Protein AF-C1DB82-F1 (afdb_monomer_lite)

Organism: Laribacter hongkongensis (strain HLHK9) (NCBI:txid557598)

Sequence (74 aa):
MYQRFGVMQDYFAGRPVSPSDLGRYNVTGKEEDRHVFKVPSLRNIAVTAPYFHDASAGTLEEAVARHGELPAWP

Foldseek 3Di:
DKDAPQPPHPPCPPDDDDPLQQACCVVVVDPVSGRIHDDDDCVVVQPDADDDSVNPRGHPVSVCVVRDPPPDDD

pLDDT: mean 88.74, std 14.35, range [34.56, 98.19]

InterPro domains:
  IPR036909 Cytochrome c-like domain superfamily [G3DSA:1.10.760.10] (1-69)
  IPR036909 Cytochrome c-like domain superfamily [SSF46626] (2-71)
  IPR051395 Cytochrome c-dependent Peroxidase and MauG [PTHR30600] (4-70)

Radius of gyration: 13.24 Å; chains: 1; bounding box: 41×29×31 Å

Secondary structure (DSSP, 8-state):
-EEES-SSS-TTTTSPPPGGGGBTHHHH--GGGTTEEE----TTGGGSPSBSTT--BSSHHHHHHHH-------

Structure (mmCIF, N/CA/C/O backbone):
data_AF-C1DB82-F1
#
_entry.id   AF-C1DB82-F1
#
loop_
_atom_site.group_PDB
_atom_site.id
_atom_site.type_symbol
_atom_site.label_atom_id
_atom_site.label_alt_id
_atom_site.label_comp_id
_atom_site.label_asym_id
_atom_site.label_entity_id
_atom_site.label_seq_id
_atom_site.pdbx_PDB_ins_code
_atom_site.Cartn_x
_atom_site.Cartn_y
_atom_site.Cartn_z
_atom_site.occupancy
_atom_site.B_iso_or_equiv
_atom_site.auth_seq_id
_atom_site.auth_comp_id
_atom_site.auth_asym_id
_atom_site.auth_atom_id
_atom_site.pdbx_PDB_model_num
ATOM 1 N N . MET A 1 1 ? -1.155 -12.516 6.605 1.00 91.06 1 MET A N 1
ATOM 2 C CA . MET A 1 1 ? -0.498 -11.733 7.672 1.00 91.06 1 MET A CA 1
ATOM 3 C C . MET A 1 1 ? -0.759 -10.255 7.422 1.00 91.06 1 MET A C 1
ATOM 5 O O . MET A 1 1 ? -0.845 -9.863 6.261 1.00 91.06 1 MET A O 1
ATOM 9 N N . TYR A 1 2 ? -0.920 -9.473 8.486 1.00 95.44 2 TYR A N 1
ATOM 10 C CA . TYR A 1 2 ? -1.000 -8.014 8.433 1.00 95.44 2 TYR A CA 1
ATOM 11 C C . TYR A 1 2 ? 0.211 -7.437 9.157 1.00 95.44 2 TYR A C 1
ATOM 13 O O . TYR A 1 2 ? 0.639 -8.026 10.147 1.00 95.44 2 TYR A O 1
ATOM 21 N N . GLN A 1 3 ? 0.755 -6.333 8.659 1.00 94.00 3 GLN A N 1
ATOM 22 C CA . GLN A 1 3 ? 1.907 -5.662 9.252 1.00 94.00 3 GLN A CA 1
ATOM 23 C C . GLN A 1 3 ? 1.708 -4.153 9.236 1.00 94.00 3 GLN A C 1
ATOM 25 O O . GLN A 1 3 ? 1.059 -3.616 8.336 1.00 94.00 3 GLN A O 1
ATOM 30 N N . ARG A 1 4 ? 2.266 -3.480 10.244 1.00 92.31 4 ARG A N 1
ATOM 31 C CA . ARG A 1 4 ? 2.359 -2.021 10.255 1.00 92.31 4 ARG A CA 1
ATOM 32 C C . ARG A 1 4 ? 3.377 -1.596 9.201 1.00 92.31 4 ARG A C 1
ATOM 34 O O . ARG A 1 4 ? 4.454 -2.180 9.111 1.00 92.31 4 ARG A O 1
ATOM 41 N N . PHE A 1 5 ? 3.018 -0.610 8.395 1.00 89.25 5 PHE A N 1
ATOM 42 C CA . PHE A 1 5 ? 3.899 -0.039 7.385 1.00 89.25 5 PHE A CA 1
ATOM 43 C C . PHE A 1 5 ? 4.673 1.152 7.964 1.00 89.25 5 PHE A C 1
ATOM 45 O O . PHE A 1 5 ? 4.163 1.827 8.856 1.00 89.25 5 PHE A O 1
ATOM 52 N N . GLY A 1 6 ? 5.902 1.386 7.493 1.00 84.44 6 GLY A N 1
ATOM 53 C CA . GLY A 1 6 ? 6.749 2.476 7.996 1.00 84.44 6 GLY A CA 1
ATOM 54 C C . GLY A 1 6 ? 7.289 2.277 9.422 1.00 84.44 6 GLY A C 1
ATOM 55 O O . GLY A 1 6 ? 7.413 3.233 1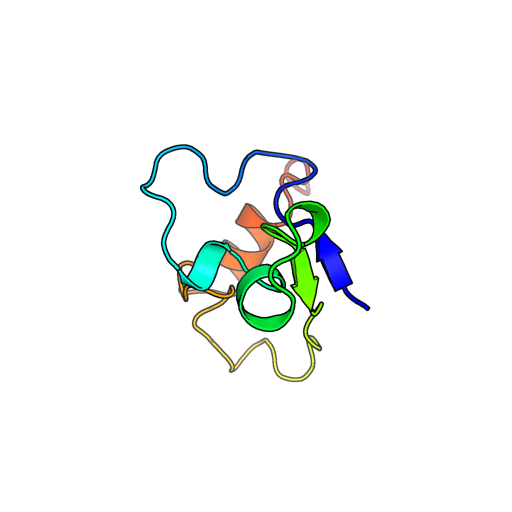0.175 1.00 84.44 6 GLY A O 1
ATOM 56 N N . VAL A 1 7 ? 7.581 1.035 9.836 1.00 83.44 7 VAL A N 1
ATOM 57 C CA . VAL A 1 7 ? 8.141 0.757 11.181 1.00 83.44 7 VAL A CA 1
ATOM 58 C C . VAL A 1 7 ? 9.588 1.249 11.315 1.00 83.44 7 VAL A C 1
ATOM 60 O O . VAL A 1 7 ? 9.976 1.699 12.387 1.00 83.44 7 VAL A O 1
ATOM 63 N N . MET A 1 8 ? 10.378 1.163 10.239 1.00 80.19 8 MET A N 1
ATOM 64 C CA . MET A 1 8 ? 11.787 1.587 10.232 1.00 80.19 8 MET A CA 1
ATOM 65 C C . MET A 1 8 ? 11.957 3.083 9.934 1.00 80.19 8 MET A C 1
ATOM 67 O O . MET A 1 8 ? 12.863 3.714 10.466 1.00 80.19 8 MET A O 1
ATOM 71 N N . GLN A 1 9 ? 11.078 3.649 9.105 1.00 79.38 9 GLN A N 1
ATOM 72 C CA . GLN A 1 9 ? 11.083 5.051 8.690 1.00 79.38 9 GLN A CA 1
ATOM 73 C C . GLN A 1 9 ? 9.639 5.506 8.467 1.00 79.38 9 GLN A C 1
ATOM 75 O O . GLN A 1 9 ? 8.810 4.716 8.006 1.00 79.38 9 GLN A O 1
ATOM 80 N N . ASP A 1 10 ? 9.341 6.770 8.777 1.00 83.06 10 ASP A N 1
ATOM 81 C CA . ASP A 1 10 ? 8.005 7.332 8.583 1.00 83.06 10 ASP A CA 1
ATOM 82 C C . ASP A 1 10 ? 7.694 7.511 7.091 1.00 83.06 10 ASP A C 1
ATOM 84 O O . ASP A 1 10 ? 8.023 8.520 6.472 1.00 83.06 10 ASP A O 1
ATOM 88 N N . TYR A 1 11 ? 7.042 6.502 6.517 1.00 83.62 11 TYR A N 1
ATOM 89 C CA . TYR A 1 11 ? 6.617 6.490 5.120 1.00 83.62 11 TYR A CA 1
ATOM 90 C C . TYR A 1 11 ? 5.575 7.573 4.793 1.00 83.62 11 TYR A C 1
ATOM 92 O O . TYR A 1 11 ? 5.448 7.985 3.641 1.00 83.62 11 TYR A O 1
ATOM 100 N N . PHE A 1 12 ? 4.803 8.017 5.786 1.00 86.19 12 PHE A N 1
ATOM 101 C CA . PHE A 1 12 ? 3.728 8.989 5.590 1.00 86.19 12 PHE A CA 1
ATOM 102 C C . PHE A 1 12 ? 4.206 10.429 5.814 1.00 86.19 12 PHE A C 1
ATOM 104 O O . PHE A 1 12 ? 3.465 11.371 5.526 1.00 86.19 12 PHE A O 1
ATOM 111 N N . ALA A 1 13 ? 5.443 10.616 6.286 1.00 84.44 13 ALA A N 1
ATOM 112 C CA . ALA A 1 13 ? 6.047 11.928 6.435 1.00 84.44 13 ALA A CA 1
ATOM 113 C C . ALA A 1 13 ? 6.167 12.651 5.084 1.00 84.44 13 ALA A C 1
ATOM 115 O O . ALA A 1 13 ? 6.447 12.063 4.042 1.00 84.44 13 ALA A O 1
ATOM 116 N N . GLY A 1 14 ? 5.985 13.972 5.106 1.00 81.88 14 GLY A N 1
ATOM 117 C CA . GLY A 1 14 ? 6.233 14.822 3.938 1.00 81.88 14 GLY A CA 1
ATOM 118 C C . GLY A 1 14 ? 5.111 14.860 2.896 1.00 81.88 14 GLY A C 1
ATOM 119 O O . GLY A 1 14 ? 5.252 15.577 1.906 1.00 81.88 14 GLY A O 1
ATOM 120 N N . A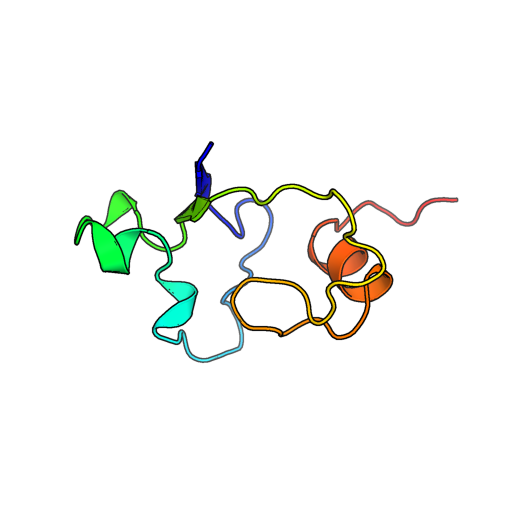RG A 1 15 ? 3.977 14.175 3.114 1.00 86.31 15 ARG A N 1
ATOM 121 C CA . ARG A 1 15 ? 2.760 14.348 2.304 1.00 86.31 15 ARG A CA 1
ATOM 122 C C . ARG A 1 15 ? 1.478 14.261 3.142 1.00 86.31 15 ARG A C 1
ATOM 124 O O . ARG A 1 15 ? 1.490 13.652 4.207 1.00 86.31 15 ARG A O 1
ATOM 131 N N . PRO A 1 16 ? 0.352 14.842 2.685 1.00 89.69 16 PRO A N 1
ATOM 132 C CA . PRO A 1 16 ? -0.935 14.631 3.338 1.00 89.69 16 PRO A CA 1
ATOM 133 C C . PRO A 1 16 ? -1.305 13.143 3.364 1.00 89.69 16 PRO A C 1
ATOM 135 O O . PRO A 1 16 ? -1.189 12.450 2.348 1.00 89.69 16 PRO A O 1
ATOM 138 N N . VAL A 1 17 ? -1.774 12.672 4.521 1.00 91.81 17 VAL A N 1
ATOM 139 C CA . VAL A 1 17 ? -2.321 11.321 4.686 1.00 91.81 17 VAL A CA 1
ATOM 140 C C . VAL A 1 17 ? -3.642 11.242 3.928 1.00 91.81 17 VAL A C 1
ATOM 142 O O . VAL A 1 17 ? -4.557 12.033 4.167 1.00 91.81 17 VAL A O 1
ATOM 145 N N . SER A 1 18 ? -3.744 10.290 3.010 1.00 93.69 18 SER A N 1
ATOM 146 C CA . SER A 1 18 ? -4.955 10.032 2.241 1.00 93.69 18 SER A CA 1
ATOM 147 C C . SER A 1 18 ? -5.767 8.886 2.867 1.00 93.69 18 SER A C 1
ATOM 149 O O . SER A 1 18 ? -5.249 8.119 3.684 1.00 93.69 18 SER A O 1
ATOM 151 N N . PRO A 1 19 ? -7.037 8.689 2.471 1.00 94.31 19 PRO A N 1
ATOM 152 C CA . PRO A 1 19 ? -7.820 7.551 2.948 1.00 94.31 19 PRO A CA 1
ATOM 153 C C . PRO A 1 19 ? -7.164 6.188 2.679 1.00 94.31 19 PRO A C 1
ATOM 155 O O . PRO A 1 19 ? -7.326 5.275 3.486 1.00 94.31 19 PRO A O 1
ATOM 158 N N . SER A 1 20 ? -6.396 6.026 1.592 1.00 93.50 20 SER A N 1
ATOM 159 C CA . SER A 1 20 ? -5.712 4.756 1.300 1.00 93.50 20 SER A CA 1
ATOM 160 C C . SER A 1 20 ? -4.604 4.439 2.307 1.00 93.50 20 SER A C 1
ATOM 162 O O . SER A 1 20 ? -4.317 3.268 2.544 1.00 93.50 20 SER A O 1
ATOM 164 N N . ASP A 1 21 ? -4.031 5.458 2.949 1.00 95.44 21 ASP A N 1
ATOM 165 C CA . ASP A 1 21 ? -2.960 5.307 3.937 1.00 95.44 21 ASP A CA 1
ATOM 166 C C . ASP A 1 21 ? -3.452 4.747 5.275 1.00 95.44 21 ASP A C 1
ATOM 168 O O . ASP A 1 21 ? -2.664 4.201 6.048 1.00 95.44 21 ASP A O 1
ATOM 172 N N . LEU A 1 22 ? -4.756 4.839 5.555 1.00 95.88 22 LEU A N 1
ATOM 173 C CA . LEU A 1 22 ? -5.340 4.336 6.800 1.00 95.88 22 LEU A CA 1
ATOM 174 C C . LEU A 1 22 ? -5.327 2.800 6.870 1.00 95.88 22 LEU A C 1
ATOM 176 O O . LEU A 1 22 ? -5.335 2.232 7.964 1.00 95.88 22 LEU A O 1
ATOM 180 N N . GLY A 1 23 ? -5.245 2.119 5.723 1.00 96.38 23 GLY A N 1
ATOM 181 C CA . GLY A 1 23 ? -5.095 0.669 5.651 1.00 96.38 23 GLY A CA 1
ATOM 182 C C . GLY A 1 23 ? -6.266 -0.079 6.292 1.00 96.38 23 GLY A C 1
ATOM 183 O O . GLY A 1 23 ? -7.434 0.177 5.998 1.00 96.38 23 GLY A O 1
ATOM 184 N N . ARG A 1 24 ? -5.955 -1.035 7.170 1.00 97.75 24 ARG A N 1
ATOM 185 C CA . ARG A 1 24 ? -6.925 -1.913 7.840 1.00 97.75 24 ARG A CA 1
ATOM 186 C C . ARG A 1 24 ? -7.949 -1.149 8.683 1.00 97.75 24 ARG A C 1
ATOM 188 O O . ARG A 1 24 ? -9.076 -1.630 8.800 1.00 97.75 24 ARG A O 1
ATOM 195 N N . TYR A 1 25 ? -7.604 0.039 9.180 1.00 98.12 25 TYR A N 1
ATOM 196 C CA . TYR A 1 25 ? -8.536 0.931 9.876 1.00 98.12 25 TYR A CA 1
ATOM 197 C C . TYR A 1 25 ? -9.825 1.176 9.082 1.00 98.12 25 TYR A C 1
ATOM 199 O O . TYR A 1 25 ? -10.906 1.154 9.660 1.00 98.12 25 TYR A O 1
ATOM 207 N N . ASN A 1 26 ? -9.739 1.312 7.754 1.00 97.38 26 ASN A N 1
ATOM 208 C CA . ASN A 1 26 ? -10.915 1.544 6.906 1.00 97.38 26 ASN A CA 1
ATOM 209 C C . ASN A 1 26 ? -11.947 0.408 6.965 1.00 97.38 26 ASN A C 1
ATOM 211 O O . ASN A 1 26 ? -13.093 0.598 6.574 1.00 97.38 26 ASN A O 1
ATOM 215 N N . VAL A 1 27 ? -11.540 -0.777 7.427 1.00 97.62 27 VAL A N 1
ATOM 216 C CA . VAL A 1 27 ? -12.412 -1.944 7.594 1.00 97.62 27 VAL A CA 1
ATOM 217 C C . VAL A 1 27 ? -12.830 -2.120 9.053 1.00 97.62 27 VAL A C 1
ATOM 219 O O . VAL A 1 27 ? -13.959 -2.521 9.319 1.00 97.62 27 VAL A O 1
ATOM 222 N N . THR A 1 28 ? -11.926 -1.875 10.004 1.00 98.12 28 THR A N 1
ATOM 223 C CA . THR A 1 28 ? -12.143 -2.234 11.415 1.00 98.12 28 THR A CA 1
ATOM 224 C C . THR A 1 28 ? -12.587 -1.073 12.298 1.00 98.12 28 THR A C 1
ATOM 226 O O . THR A 1 28 ? -13.170 -1.322 13.351 1.00 98.12 28 THR A O 1
ATOM 229 N N . GLY A 1 29 ? -12.283 0.170 11.917 1.00 97.88 29 GLY A N 1
ATOM 230 C CA . GLY A 1 29 ? -12.497 1.372 12.726 1.00 97.88 29 GLY A CA 1
ATOM 231 C C . GLY A 1 29 ? -11.641 1.452 13.997 1.00 97.88 29 GLY A C 1
ATOM 232 O O . GLY A 1 29 ? -11.878 2.319 14.834 1.00 97.88 29 GLY A O 1
ATOM 233 N N . LYS A 1 30 ? -10.669 0.550 14.184 1.00 98.19 30 LYS A N 1
ATOM 234 C CA . LYS A 1 30 ? -9.828 0.500 15.389 1.00 98.19 30 LYS A CA 1
ATOM 235 C C . LYS A 1 30 ? -8.543 1.276 15.189 1.00 98.19 30 LYS A C 1
ATOM 237 O O . LYS A 1 30 ? -7.788 0.980 14.269 1.00 98.19 30 LYS A O 1
ATOM 242 N N . GLU A 1 31 ? -8.235 2.194 16.095 1.00 96.75 31 GLU A N 1
ATOM 243 C CA . GLU A 1 31 ? -7.077 3.079 15.934 1.00 96.75 31 GLU A CA 1
ATOM 244 C C . GLU A 1 31 ? -5.727 2.356 15.886 1.00 96.75 31 GLU A C 1
ATOM 246 O O . GLU A 1 31 ? -4.809 2.795 15.191 1.00 96.75 31 GLU A O 1
ATOM 251 N N . GLU A 1 32 ? -5.618 1.203 16.547 1.00 96.12 32 GLU A N 1
ATOM 252 C CA . GLU A 1 32 ? -4.450 0.323 16.461 1.00 96.12 32 GLU A CA 1
ATOM 253 C C . GLU A 1 32 ? -4.206 -0.257 15.054 1.00 96.12 32 GLU A C 1
ATOM 255 O O . GLU A 1 32 ? -3.069 -0.595 14.728 1.00 96.12 32 GLU A O 1
ATOM 260 N N . ASP A 1 33 ? -5.230 -0.309 14.197 1.00 97.38 33 ASP A N 1
ATOM 261 C CA . ASP A 1 33 ? -5.152 -0.807 12.819 1.00 97.38 33 ASP A CA 1
ATOM 262 C C . ASP A 1 33 ? -4.790 0.290 11.795 1.00 97.38 33 ASP A C 1
ATOM 264 O O . ASP A 1 33 ? -4.680 0.000 10.597 1.00 97.38 33 ASP A O 1
ATOM 268 N N . ARG A 1 34 ? -4.573 1.546 12.225 1.00 95.56 34 ARG A N 1
ATOM 269 C CA . ARG A 1 34 ? -4.082 2.604 11.326 1.00 95.56 34 ARG A CA 1
ATOM 270 C C . ARG A 1 34 ? -2.706 2.251 10.775 1.00 95.56 34 ARG A C 1
ATOM 272 O O . ARG A 1 34 ? -1.807 1.863 11.528 1.00 95.56 34 ARG A O 1
ATOM 279 N N . HIS A 1 35 ? -2.554 2.420 9.461 1.00 94.88 35 HIS A N 1
ATOM 280 C CA . HIS A 1 35 ? -1.333 2.123 8.703 1.00 94.88 35 HIS A CA 1
ATOM 281 C C . HIS A 1 35 ? -0.917 0.643 8.738 1.00 94.88 35 HIS A C 1
ATOM 283 O O . HIS A 1 35 ? 0.239 0.295 8.484 1.00 94.88 35 HIS A O 1
ATOM 289 N N . VAL A 1 36 ? -1.856 -0.251 9.059 1.00 96.69 36 VAL A N 1
ATOM 290 C CA . VAL A 1 36 ? -1.656 -1.700 9.006 1.00 96.69 36 VAL A CA 1
ATOM 291 C C . VAL A 1 36 ? -2.193 -2.229 7.683 1.00 96.69 36 VAL A C 1
ATOM 293 O O . VAL A 1 36 ? -3.356 -2.021 7.346 1.00 96.69 36 VAL A O 1
ATOM 296 N N . PHE A 1 37 ? -1.372 -2.968 6.943 1.00 96.50 37 PHE A N 1
ATOM 297 C CA . PHE A 1 37 ? -1.721 -3.487 5.622 1.00 96.50 37 PHE A CA 1
ATOM 298 C C . PHE A 1 37 ? -1.564 -4.997 5.562 1.00 96.50 37 PHE A C 1
ATOM 300 O O . PHE A 1 37 ? -0.776 -5.607 6.290 1.00 96.50 37 PHE A O 1
ATOM 307 N N . LYS A 1 38 ? -2.337 -5.623 4.675 1.00 96.38 38 LYS A N 1
ATOM 308 C CA . LYS A 1 38 ? -2.120 -7.023 4.322 1.00 96.38 38 LYS A CA 1
ATOM 309 C C . LYS A 1 38 ? -0.810 -7.108 3.546 1.00 96.38 38 LYS A C 1
ATOM 311 O O . LYS A 1 38 ? -0.664 -6.408 2.552 1.00 96.38 38 LYS A O 1
ATOM 316 N N . VAL A 1 39 ? 0.092 -7.998 3.954 1.00 94.50 39 VAL A N 1
ATOM 317 C CA . VAL A 1 39 ? 1.305 -8.283 3.175 1.00 94.50 39 VAL A CA 1
ATOM 318 C C . VAL A 1 39 ? 0.880 -8.996 1.881 1.00 94.50 39 VAL A C 1
ATOM 320 O O . VAL A 1 39 ? 0.309 -10.094 1.976 1.00 94.50 39 VAL A O 1
ATOM 323 N N . PRO A 1 40 ? 1.061 -8.387 0.692 1.00 94.00 40 PRO A N 1
ATOM 324 C CA . PRO A 1 40 ? 0.658 -8.998 -0.567 1.00 94.00 40 PRO A CA 1
ATOM 325 C C . PRO A 1 40 ? 1.595 -10.154 -0.941 1.00 94.00 40 PRO A C 1
ATOM 327 O O . PRO A 1 40 ? 2.720 -10.258 -0.455 1.00 94.00 40 PRO A O 1
ATOM 330 N N . SER A 1 41 ? 1.132 -11.041 -1.823 1.00 95.88 41 SER A N 1
ATOM 331 C CA . SER A 1 41 ? 2.028 -12.009 -2.460 1.00 95.88 41 SER A CA 1
ATOM 332 C C . SER A 1 41 ? 2.928 -11.289 -3.461 1.00 95.88 41 SER A C 1
ATOM 334 O O . SER A 1 41 ? 2.460 -10.401 -4.164 1.00 95.88 41 SER A O 1
ATOM 336 N N . LEU A 1 42 ? 4.184 -11.722 -3.576 1.00 96.06 42 LEU A N 1
ATOM 337 C CA . LEU A 1 42 ? 5.114 -11.227 -4.598 1.00 96.06 42 LEU A CA 1
ATOM 338 C C . LEU A 1 42 ? 5.095 -12.064 -5.890 1.00 96.06 42 LEU A C 1
ATOM 340 O O . LEU A 1 42 ? 5.922 -11.866 -6.778 1.00 96.06 42 LEU A O 1
ATOM 344 N N . ARG A 1 43 ? 4.172 -13.026 -6.028 1.00 97.56 43 ARG A N 1
ATOM 345 C CA . ARG A 1 43 ? 4.011 -13.752 -7.297 1.00 97.56 43 ARG A CA 1
ATOM 346 C C . ARG A 1 43 ? 3.611 -12.764 -8.395 1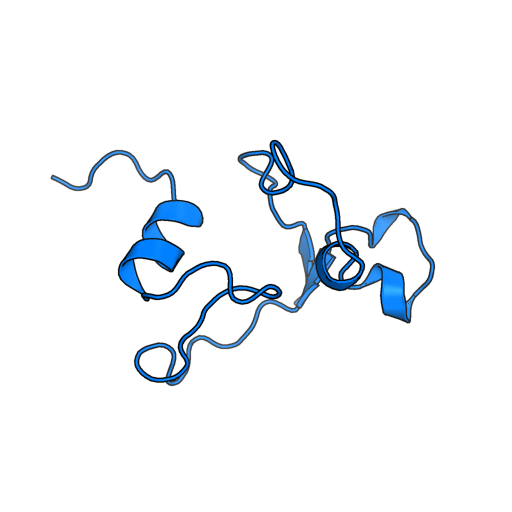.00 97.56 43 ARG A C 1
ATOM 348 O O . ARG A 1 43 ? 2.674 -11.998 -8.207 1.00 97.56 43 ARG A O 1
ATOM 355 N N . ASN A 1 44 ? 4.310 -12.823 -9.529 1.00 97.56 44 ASN A N 1
ATOM 356 C CA . ASN A 1 44 ? 4.152 -11.927 -10.682 1.00 97.56 44 ASN A CA 1
ATOM 357 C C . ASN A 1 44 ? 4.501 -10.450 -10.425 1.00 97.56 44 ASN A C 1
ATOM 359 O O . ASN A 1 44 ? 4.163 -9.609 -11.248 1.00 97.56 44 ASN A O 1
ATOM 363 N N . ILE A 1 45 ? 5.223 -10.126 -9.345 1.00 96.81 45 ILE A N 1
ATOM 364 C CA . ILE A 1 45 ? 5.524 -8.731 -8.978 1.00 96.81 45 ILE A CA 1
ATOM 365 C C . ILE A 1 45 ? 6.224 -7.936 -10.097 1.00 96.81 45 ILE A C 1
ATOM 367 O O . ILE A 1 45 ? 6.007 -6.738 -10.243 1.00 96.81 45 ILE A O 1
ATOM 371 N N . ALA A 1 46 ? 7.005 -8.598 -10.954 1.00 97.06 46 ALA A N 1
ATOM 372 C CA . ALA A 1 46 ? 7.682 -7.961 -12.086 1.00 97.06 46 ALA A CA 1
ATOM 373 C C . ALA A 1 46 ? 6.728 -7.358 -13.142 1.00 97.06 46 ALA A C 1
ATOM 375 O O . ALA A 1 46 ? 7.169 -6.564 -13.963 1.00 97.06 46 ALA A O 1
ATOM 376 N N . VAL A 1 47 ? 5.439 -7.725 -13.142 1.00 97.25 47 VAL A N 1
ATOM 377 C CA . VAL A 1 47 ? 4.449 -7.293 -14.150 1.00 97.25 47 VAL A CA 1
ATOM 378 C C . VAL A 1 47 ? 3.180 -6.687 -13.536 1.00 97.25 47 VAL A C 1
ATOM 380 O O . VAL A 1 47 ? 2.137 -6.644 -14.182 1.00 97.25 47 VAL A O 1
ATOM 383 N N . THR A 1 48 ? 3.242 -6.229 -12.282 1.00 97.62 48 THR A N 1
ATOM 384 C CA . THR A 1 48 ? 2.089 -5.660 -11.555 1.00 97.62 48 THR A CA 1
ATOM 385 C C . THR A 1 48 ? 2.332 -4.231 -11.079 1.00 97.62 48 THR A C 1
ATOM 387 O O . THR A 1 48 ? 1.780 -3.828 -10.059 1.00 97.62 48 THR A O 1
ATOM 390 N N . ALA A 1 49 ? 3.190 -3.483 -11.771 1.00 96.50 49 ALA A N 1
ATOM 391 C CA . ALA A 1 49 ? 3.348 -2.055 -11.521 1.00 96.50 49 ALA A CA 1
ATOM 392 C C . ALA A 1 49 ? 2.015 -1.306 -11.759 1.00 96.50 49 ALA A C 1
ATOM 394 O O . ALA A 1 49 ? 1.211 -1.747 -12.590 1.00 96.50 49 ALA A O 1
ATOM 395 N N . PRO A 1 50 ? 1.783 -0.157 -11.099 1.00 96.88 50 PRO A N 1
ATOM 396 C CA . PRO A 1 50 ? 2.625 0.466 -10.068 1.00 96.88 50 PRO A CA 1
ATOM 397 C C . PRO A 1 50 ? 2.517 -0.226 -8.693 1.00 96.88 50 PRO A C 1
ATOM 399 O O . PRO A 1 50 ? 1.598 -1.000 -8.437 1.00 96.88 50 PRO A O 1
ATOM 402 N N . TYR A 1 51 ? 3.473 0.049 -7.806 1.00 95.31 51 TYR A N 1
ATOM 403 C CA . TYR A 1 51 ? 3.653 -0.626 -6.514 1.00 95.31 51 TYR A CA 1
ATOM 404 C C . TYR A 1 51 ? 3.173 0.216 -5.318 1.00 95.31 51 TYR A C 1
ATOM 406 O O . TYR A 1 51 ? 2.973 1.424 -5.434 1.00 95.31 51 TYR A O 1
ATOM 414 N N . PHE A 1 52 ? 3.051 -0.439 -4.153 1.00 94.38 52 PHE A N 1
ATOM 415 C CA . PHE A 1 52 ? 2.429 0.055 -2.907 1.00 94.38 52 PHE A CA 1
ATOM 416 C C . PHE A 1 52 ? 0.905 0.240 -2.981 1.00 94.38 52 PHE A C 1
ATOM 418 O O . PHE A 1 52 ? 0.278 0.025 -4.015 1.00 94.38 52 PHE A O 1
ATOM 425 N N . HIS A 1 53 ? 0.281 0.550 -1.840 1.00 94.50 53 HIS A N 1
ATOM 426 C CA . HIS A 1 53 ? -1.177 0.708 -1.724 1.00 94.50 53 HIS A CA 1
ATOM 427 C C . HIS A 1 53 ? -1.698 1.987 -2.387 1.00 94.50 53 HIS A C 1
ATOM 429 O O . HIS A 1 53 ? -2.898 2.103 -2.621 1.00 94.50 53 HIS A O 1
ATOM 435 N N . ASP A 1 54 ? -0.806 2.932 -2.667 1.00 93.69 54 ASP A N 1
ATOM 436 C CA . ASP A 1 54 ? -1.090 4.248 -3.232 1.00 93.69 54 ASP A CA 1
ATOM 437 C C . ASP A 1 54 ? -0.498 4.440 -4.639 1.00 93.69 54 ASP A C 1
ATOM 439 O O . ASP A 1 54 ? -0.523 5.555 -5.156 1.00 93.69 54 ASP A O 1
ATOM 443 N N . ALA A 1 55 ? 0.029 3.375 -5.260 1.00 94.00 55 ALA A N 1
ATOM 444 C CA . ALA A 1 55 ? 0.681 3.417 -6.572 1.00 94.00 55 ALA A CA 1
ATOM 445 C C . ALA A 1 55 ? 1.888 4.379 -6.656 1.00 94.00 55 ALA A C 1
ATOM 447 O O . ALA A 1 55 ? 2.266 4.813 -7.744 1.00 94.00 55 ALA A O 1
ATOM 448 N N . SER A 1 56 ? 2.507 4.726 -5.524 1.00 91.75 56 SER A N 1
ATOM 449 C CA . SER A 1 56 ? 3.537 5.770 -5.464 1.00 91.75 56 SER A CA 1
ATOM 450 C C . SER A 1 56 ? 4.893 5.381 -6.053 1.00 91.75 56 SER A C 1
ATOM 452 O O . SER A 1 56 ? 5.737 6.268 -6.209 1.00 91.75 56 SER A O 1
ATOM 454 N N . ALA A 1 57 ? 5.140 4.098 -6.331 1.00 93.69 57 ALA A N 1
ATOM 455 C CA . ALA A 1 57 ? 6.365 3.625 -6.973 1.00 93.69 57 ALA A CA 1
ATOM 456 C C . ALA A 1 57 ? 6.054 3.059 -8.365 1.00 93.69 57 ALA A C 1
ATOM 458 O O . ALA A 1 57 ? 5.26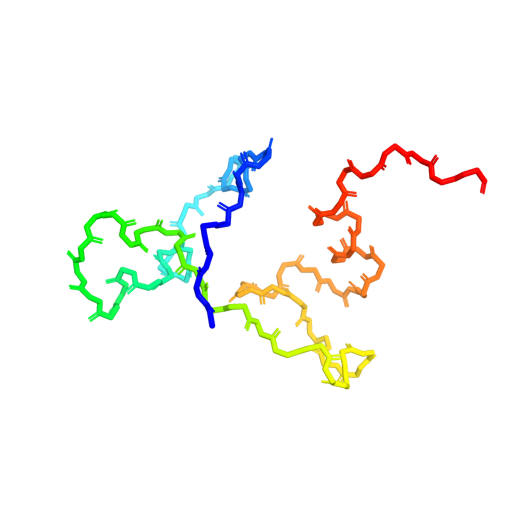6 2.122 -8.507 1.00 93.69 57 ALA A O 1
ATOM 459 N N . GLY A 1 58 ? 6.676 3.632 -9.393 1.00 96.75 58 GLY A N 1
ATOM 460 C CA . GLY A 1 58 ? 6.441 3.271 -10.791 1.00 96.75 58 GLY A CA 1
ATOM 461 C C . GLY A 1 58 ? 7.198 2.019 -11.233 1.00 96.75 58 GLY A C 1
ATOM 462 O O . GLY A 1 58 ? 6.756 1.338 -12.157 1.00 96.75 58 GLY A O 1
ATOM 463 N N . THR A 1 59 ? 8.313 1.695 -10.571 1.00 96.94 59 THR A N 1
ATOM 464 C CA . THR A 1 59 ? 9.167 0.545 -10.909 1.00 96.94 59 THR A CA 1
ATOM 465 C C . THR A 1 59 ? 9.444 -0.347 -9.703 1.00 96.94 59 THR A C 1
ATOM 467 O O . THR A 1 59 ? 9.277 0.05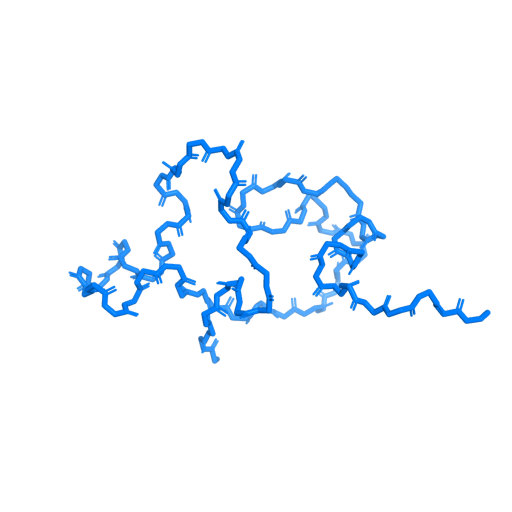8 -8.548 1.00 96.94 59 THR A O 1
ATOM 470 N N . LEU A 1 60 ? 9.848 -1.593 -9.972 1.00 95.19 60 LEU A N 1
ATOM 471 C CA . LEU A 1 60 ? 10.134 -2.563 -8.918 1.00 95.19 60 LEU A CA 1
ATOM 472 C C . LEU A 1 60 ? 11.386 -2.152 -8.142 1.00 95.19 60 LEU A C 1
ATOM 474 O O . LEU A 1 60 ? 11.430 -2.294 -6.926 1.00 95.19 60 LEU A O 1
ATOM 478 N N . GLU A 1 61 ? 12.373 -1.595 -8.837 1.00 94.69 61 GLU A N 1
ATOM 479 C CA . GLU A 1 61 ? 13.607 -1.063 -8.269 1.00 94.69 61 GLU A CA 1
ATOM 480 C C . GLU A 1 61 ? 13.311 0.080 -7.296 1.00 94.69 61 GLU A C 1
ATOM 482 O O . GLU A 1 61 ? 13.835 0.094 -6.184 1.00 94.69 61 GLU A O 1
ATOM 487 N N . GLU A 1 62 ? 12.420 1.001 -7.673 1.00 93.00 62 GLU A N 1
ATOM 488 C CA . GLU A 1 62 ? 11.975 2.085 -6.798 1.00 93.00 62 GLU A CA 1
ATOM 489 C C . GLU A 1 62 ? 11.226 1.546 -5.574 1.00 93.00 62 GLU A C 1
ATOM 491 O O . GLU A 1 62 ? 11.467 1.988 -4.449 1.00 93.00 62 GLU A O 1
ATOM 496 N N . ALA A 1 63 ? 10.346 0.560 -5.770 1.00 92.19 63 ALA A N 1
ATOM 497 C CA . ALA A 1 63 ? 9.625 -0.072 -4.673 1.00 92.19 63 ALA A CA 1
ATOM 498 C C . ALA A 1 63 ? 10.579 -0.766 -3.688 1.00 92.19 63 ALA A C 1
ATOM 500 O O . ALA A 1 63 ? 10.429 -0.611 -2.477 1.00 92.19 63 ALA A O 1
ATOM 501 N N . VAL A 1 64 ? 11.586 -1.488 -4.189 1.00 91.69 64 VAL A N 1
ATOM 502 C CA . VAL A 1 64 ? 12.609 -2.146 -3.363 1.00 91.69 64 VAL A CA 1
ATOM 503 C C . VAL A 1 64 ? 13.457 -1.116 -2.622 1.00 91.69 64 VAL A C 1
ATOM 505 O O . VAL A 1 64 ? 13.630 -1.261 -1.416 1.00 91.69 64 VAL A O 1
ATOM 508 N N . ALA A 1 65 ? 13.918 -0.056 -3.291 1.00 88.25 65 ALA A N 1
ATOM 509 C CA . ALA A 1 65 ? 14.728 0.995 -2.673 1.00 88.25 65 ALA A CA 1
ATOM 510 C C . ALA A 1 65 ? 13.981 1.744 -1.556 1.00 88.25 65 ALA A C 1
ATOM 512 O O . ALA A 1 65 ? 14.563 2.057 -0.525 1.00 88.25 65 ALA A O 1
ATOM 513 N N . ARG A 1 66 ? 12.676 1.998 -1.723 1.00 84.81 66 ARG A N 1
ATOM 514 C CA . ARG A 1 66 ? 11.850 2.630 -0.678 1.00 84.81 66 ARG A CA 1
ATOM 515 C C . ARG A 1 66 ? 11.494 1.682 0.468 1.00 84.81 66 ARG A C 1
ATOM 517 O O . ARG A 1 66 ? 11.226 2.139 1.573 1.00 84.81 66 ARG A O 1
ATOM 524 N N . HIS A 1 67 ? 11.418 0.375 0.211 1.00 78.38 67 HIS A N 1
ATOM 525 C CA . HIS A 1 67 ? 11.102 -0.614 1.247 1.00 78.38 67 HIS A CA 1
ATOM 526 C C . HIS A 1 67 ? 12.338 -1.024 2.053 1.00 78.38 67 HIS A C 1
ATOM 528 O O . HIS A 1 67 ? 12.239 -1.312 3.245 1.00 78.38 67 HIS A O 1
ATOM 534 N N . GLY A 1 68 ? 13.492 -1.053 1.393 1.00 69.88 68 GLY A N 1
ATOM 535 C CA . GLY A 1 68 ? 14.786 -1.290 1.994 1.00 69.88 68 GLY A CA 1
ATOM 536 C C . GLY A 1 68 ? 15.672 -0.066 1.842 1.00 69.88 68 GLY A C 1
ATOM 537 O O . GLY A 1 68 ? 16.404 0.033 0.864 1.00 69.88 68 GLY A O 1
ATOM 538 N N . GLU A 1 69 ? 15.754 0.764 2.881 1.00 58.06 69 GLU A N 1
ATOM 539 C CA . GLU A 1 69 ? 17.050 1.346 3.249 1.00 58.06 69 GLU A CA 1
ATOM 540 C C . GLU A 1 69 ? 17.966 0.194 3.714 1.00 58.06 69 GLU A C 1
ATOM 542 O O . GLU A 1 69 ? 18.296 0.039 4.888 1.00 58.06 69 GLU A O 1
ATOM 547 N N . LEU A 1 70 ? 18.319 -0.699 2.789 1.00 48.09 70 LEU A N 1
ATOM 548 C CA . LEU A 1 70 ? 19.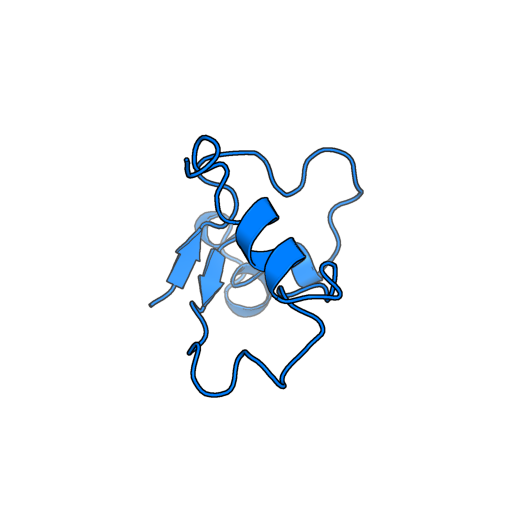470 -1.567 2.942 1.00 48.09 70 LEU A CA 1
ATOM 549 C C . LEU A 1 70 ? 20.681 -0.690 2.600 1.00 48.09 70 LEU A C 1
ATOM 551 O O . LEU A 1 70 ? 20.645 -0.016 1.565 1.00 48.09 70 LEU A O 1
ATOM 555 N N . PRO A 1 71 ? 21.737 -0.649 3.436 1.00 40.88 71 PRO A N 1
ATOM 556 C CA . PRO A 1 71 ? 22.985 -0.003 3.042 1.00 40.88 71 PRO A CA 1
ATOM 557 C C . PRO A 1 71 ? 23.380 -0.531 1.661 1.00 40.88 71 PRO A C 1
ATOM 559 O O . PRO A 1 71 ? 23.207 -1.724 1.404 1.00 40.88 71 PRO A O 1
ATOM 562 N N . ALA A 1 72 ? 23.829 0.374 0.782 1.00 43.38 72 ALA A N 1
ATOM 563 C CA . ALA A 1 72 ? 24.170 0.082 -0.607 1.00 43.38 72 ALA A CA 1
ATOM 564 C C . ALA A 1 72 ? 24.834 -1.297 -0.723 1.00 43.38 72 ALA A C 1
ATOM 566 O O . ALA A 1 72 ? 25.857 -1.557 -0.085 1.00 43.38 72 ALA A O 1
ATOM 567 N N . TRP A 1 73 ? 24.206 -2.197 -1.479 1.00 34.56 73 TRP A N 1
ATOM 568 C CA . TRP A 1 73 ? 24.805 -3.491 -1.775 1.00 34.56 73 TRP A CA 1
ATOM 569 C C . TRP A 1 73 ? 26.112 -3.241 -2.556 1.00 34.56 73 TRP A C 1
ATOM 571 O O . TRP A 1 73 ? 26.104 -2.349 -3.409 1.00 34.56 73 TRP A O 1
ATOM 581 N N . PRO A 1 74 ? 27.222 -3.934 -2.240 1.00 44.22 74 PRO A N 1
ATOM 582 C CA . PRO A 1 74 ? 28.505 -3.738 -2.920 1.00 44.22 74 PRO A CA 1
ATOM 583 C C . PRO A 1 74 ? 28.447 -4.058 -4.417 1.00 44.22 74 PRO A C 1
ATOM 585 O O . PRO A 1 74 ? 27.626 -4.922 -4.814 1.00 44.22 74 PRO A O 1
#